Protein AF-A0A7K2P8L7-F1 (afdb_monomer_lite)

Structure (mmCIF, N/CA/C/O backbone):
data_AF-A0A7K2P8L7-F1
#
_entry.id   AF-A0A7K2P8L7-F1
#
loop_
_atom_site.group_PDB
_atom_site.id
_atom_site.type_symbol
_atom_site.label_atom_id
_atom_site.label_alt_id
_atom_site.label_comp_id
_atom_site.label_asym_id
_atom_site.label_entity_id
_atom_site.label_seq_id
_atom_site.pdbx_PDB_ins_code
_atom_site.Cartn_x
_atom_site.Cartn_y
_atom_site.Cartn_z
_atom_site.occupancy
_atom_site.B_iso_or_equiv
_atom_site.auth_seq_id
_atom_site.auth_comp_id
_atom_site.auth_asym_id
_atom_site.auth_atom_id
_atom_site.pdbx_PDB_model_num
ATOM 1 N N . LEU A 1 1 ? 2.892 -11.405 -2.215 1.00 56.06 1 LEU A N 1
ATOM 2 C CA . LEU A 1 1 ? 1.614 -10.699 -2.496 1.00 56.06 1 LEU A CA 1
ATOM 3 C C . LEU A 1 1 ? 0.439 -11.164 -1.619 1.00 56.06 1 LEU A C 1
ATOM 5 O O . LEU A 1 1 ? -0.608 -10.534 -1.662 1.00 56.06 1 LEU A O 1
ATOM 9 N N . THR A 1 2 ? 0.593 -12.200 -0.785 1.00 55.69 2 THR A N 1
ATOM 10 C CA . THR A 1 2 ? -0.479 -12.759 0.066 1.00 55.69 2 THR A CA 1
ATOM 11 C C . THR A 1 2 ? -1.000 -11.780 1.127 1.00 55.69 2 THR A C 1
ATOM 13 O O . THR A 1 2 ? -2.205 -11.665 1.310 1.00 55.69 2 THR A O 1
ATOM 16 N N . GLU A 1 3 ? -0.105 -11.011 1.754 1.00 54.72 3 GLU A N 1
ATOM 17 C CA . GLU A 1 3 ? -0.432 -9.953 2.731 1.00 54.72 3 GLU A CA 1
ATOM 18 C C . GLU A 1 3 ? -1.354 -8.861 2.152 1.00 54.72 3 GLU A C 1
ATOM 20 O O . GLU A 1 3 ? -2.278 -8.402 2.816 1.00 54.72 3 GLU A O 1
ATOM 25 N N . VAL A 1 4 ? -1.142 -8.490 0.885 1.00 56.72 4 VAL A N 1
ATOM 26 C CA . VAL A 1 4 ? -1.895 -7.431 0.187 1.00 56.72 4 VAL A CA 1
ATOM 27 C C . VAL A 1 4 ? -3.288 -7.914 -0.230 1.00 56.72 4 VAL A C 1
ATOM 29 O O . VAL A 1 4 ? -4.248 -7.151 -0.204 1.00 56.72 4 VAL A O 1
ATOM 32 N N . GLY A 1 5 ? -3.432 -9.199 -0.567 1.00 57.84 5 GLY A N 1
ATOM 33 C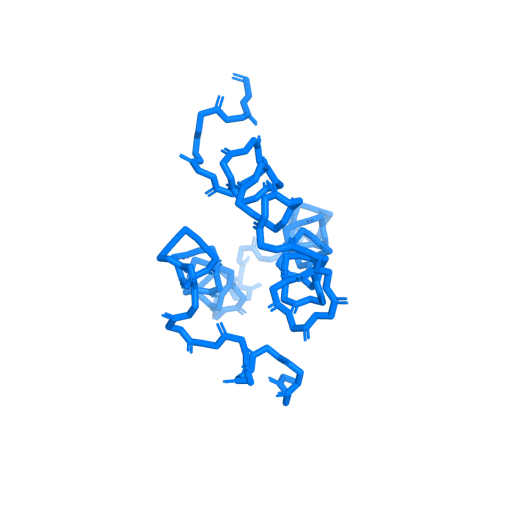 CA . GLY A 1 5 ? -4.726 -9.786 -0.924 1.00 57.84 5 GLY A CA 1
ATOM 34 C C . GLY A 1 5 ? -5.732 -9.806 0.231 1.00 57.84 5 GLY A C 1
ATOM 35 O O . GLY A 1 5 ? -6.929 -9.699 -0.015 1.00 57.84 5 GLY A O 1
ATOM 36 N N . ALA A 1 6 ? -5.255 -9.888 1.476 1.00 60.16 6 ALA A N 1
ATOM 37 C CA . ALA A 1 6 ? -6.101 -9.903 2.669 1.00 60.16 6 ALA A CA 1
ATOM 38 C C . ALA A 1 6 ? -6.651 -8.516 3.061 1.00 60.16 6 ALA A C 1
ATOM 40 O O . ALA A 1 6 ? -7.594 -8.445 3.840 1.00 60.16 6 ALA A O 1
ATOM 41 N N . ALA A 1 7 ? -6.078 -7.430 2.529 1.00 60.69 7 ALA A N 1
ATOM 42 C CA . ALA A 1 7 ? -6.523 -6.050 2.762 1.00 60.69 7 ALA A CA 1
ATOM 43 C C . ALA A 1 7 ? -7.498 -5.533 1.681 1.00 60.69 7 ALA A C 1
ATOM 45 O O . ALA A 1 7 ? -7.954 -4.391 1.738 1.00 60.69 7 ALA A O 1
ATOM 46 N N . ARG A 1 8 ? -7.793 -6.356 0.668 1.00 62.88 8 ARG A N 1
ATOM 47 C CA . ARG A 1 8 ? -8.570 -5.960 -0.508 1.00 62.88 8 ARG A CA 1
ATOM 48 C C . ARG A 1 8 ? -10.010 -5.607 -0.129 1.00 62.88 8 ARG A C 1
ATOM 50 O O . ARG A 1 8 ? -10.668 -6.378 0.564 1.00 62.88 8 ARG A O 1
ATOM 57 N N . GLY A 1 9 ? -10.508 -4.473 -0.621 1.00 70.06 9 GLY A N 1
ATOM 58 C CA . GLY A 1 9 ? -11.877 -4.004 -0.375 1.00 70.06 9 GLY A CA 1
ATOM 59 C C . GLY A 1 9 ? -12.097 -3.281 0.956 1.00 70.06 9 GLY A C 1
ATOM 60 O O . GLY A 1 9 ? -13.202 -2.803 1.196 1.00 70.06 9 GLY A O 1
ATOM 61 N N . ALA A 1 10 ? -11.074 -3.169 1.807 1.00 80.00 10 ALA A N 1
ATOM 62 C CA . ALA A 1 10 ? -11.176 -2.436 3.067 1.00 80.00 10 ALA A CA 1
ATOM 63 C C . ALA A 1 10 ? -10.905 -0.926 2.912 1.00 80.00 10 ALA A C 1
ATOM 65 O O . ALA A 1 10 ? -11.421 -0.137 3.697 1.00 80.00 10 ALA A O 1
ATOM 66 N N . ASP A 1 11 ? -10.157 -0.511 1.880 1.00 89.31 11 ASP A N 1
ATOM 67 C CA . ASP A 1 11 ? -10.007 0.896 1.490 1.00 89.31 11 ASP A CA 1
ATOM 68 C C . ASP A 1 11 ? -9.817 1.027 -0.033 1.00 89.31 11 ASP A C 1
ATOM 70 O O . ASP A 1 11 ? -8.912 0.436 -0.629 1.00 89.31 11 ASP A O 1
ATOM 74 N N . HIS A 1 12 ? -10.663 1.833 -0.679 1.00 91.44 12 HIS A N 1
ATOM 75 C CA . HIS A 1 12 ? -10.650 2.013 -2.133 1.00 91.44 12 HIS A CA 1
ATOM 76 C C . HIS A 1 12 ? -9.382 2.714 -2.659 1.00 91.44 12 HIS A C 1
ATOM 78 O O . HIS A 1 12 ? -8.979 2.463 -3.800 1.00 91.44 12 HIS A O 1
ATOM 84 N N . ARG A 1 13 ? -8.737 3.566 -1.848 1.00 93.44 13 ARG A N 1
ATOM 85 C CA . ARG A 1 13 ? -7.474 4.252 -2.179 1.00 93.44 13 ARG A CA 1
ATOM 86 C C . ARG A 1 13 ? -6.319 3.265 -2.142 1.00 93.44 13 ARG A C 1
ATOM 88 O O . ARG A 1 13 ? -5.505 3.247 -3.063 1.00 93.44 13 ARG A O 1
ATOM 95 N N . LEU A 1 14 ? -6.292 2.387 -1.137 1.00 92.62 14 LEU A N 1
ATOM 96 C CA . LEU A 1 14 ? -5.328 1.288 -1.079 1.00 92.62 14 LEU A CA 1
ATOM 97 C C . LEU A 1 14 ? -5.495 0.352 -2.281 1.00 92.62 14 LEU A C 1
ATOM 99 O O . LEU A 1 14 ? -4.518 0.040 -2.961 1.00 92.62 14 LEU A O 1
ATOM 103 N N . ASP A 1 15 ? -6.730 -0.028 -2.606 1.00 91.50 15 ASP A N 1
ATOM 104 C CA . ASP A 1 15 ? -7.017 -0.862 -3.774 1.00 91.50 15 ASP A CA 1
ATOM 105 C C . ASP A 1 15 ? -6.567 -0.202 -5.091 1.00 91.50 15 ASP A C 1
ATOM 107 O O . ASP A 1 15 ? -6.052 -0.878 -5.988 1.00 91.50 15 ASP A O 1
ATOM 111 N N . ALA A 1 16 ? -6.751 1.115 -5.229 1.00 92.75 16 ALA A N 1
ATOM 112 C CA . ALA A 1 16 ? -6.276 1.871 -6.385 1.00 92.75 16 ALA A CA 1
ATOM 113 C C . ALA A 1 16 ? -4.741 1.915 -6.453 1.00 92.75 16 ALA A C 1
ATOM 115 O O . ALA A 1 16 ? -4.179 1.651 -7.518 1.00 92.75 16 ALA A O 1
ATOM 116 N N . ALA A 1 17 ? -4.067 2.162 -5.327 1.00 92.56 17 ALA A N 1
ATOM 117 C CA . ALA A 1 17 ? -2.609 2.174 -5.241 1.00 92.56 17 ALA A CA 1
ATOM 118 C C . ALA A 1 17 ? -1.995 0.806 -5.583 1.00 92.56 17 ALA A C 1
ATOM 120 O O . ALA A 1 17 ? -1.023 0.737 -6.335 1.00 92.56 17 ALA A O 1
ATOM 121 N N . ILE A 1 18 ? -2.604 -0.292 -5.115 1.00 92.31 18 ILE A N 1
ATOM 122 C CA . ILE A 1 18 ? -2.197 -1.662 -5.465 1.00 92.31 18 ILE A CA 1
ATOM 123 C C . ILE A 1 18 ? -2.302 -1.884 -6.975 1.00 92.31 18 ILE A C 1
ATOM 125 O O . ILE A 1 18 ? -1.363 -2.389 -7.589 1.00 92.31 18 ILE A O 1
ATOM 129 N N . ARG A 1 19 ? -3.429 -1.503 -7.593 1.00 91.50 19 ARG A N 1
ATOM 130 C CA . ARG A 1 19 ? -3.606 -1.644 -9.047 1.00 91.50 19 ARG A CA 1
ATOM 131 C C . ARG A 1 19 ? -2.581 -0.820 -9.823 1.00 91.50 19 ARG A C 1
ATOM 133 O O . ARG A 1 19 ? -1.981 -1.350 -10.750 1.00 91.50 19 ARG A O 1
ATOM 140 N N . GLY A 1 20 ? -2.357 0.433 -9.429 1.00 91.00 20 GLY A N 1
ATOM 141 C CA . GLY A 1 20 ? -1.365 1.306 -10.060 1.00 91.00 20 GLY A CA 1
ATOM 142 C C . GLY A 1 20 ? 0.046 0.721 -9.998 1.00 91.00 20 GLY A C 1
ATOM 143 O O . GLY A 1 20 ? 0.714 0.623 -11.023 1.00 91.00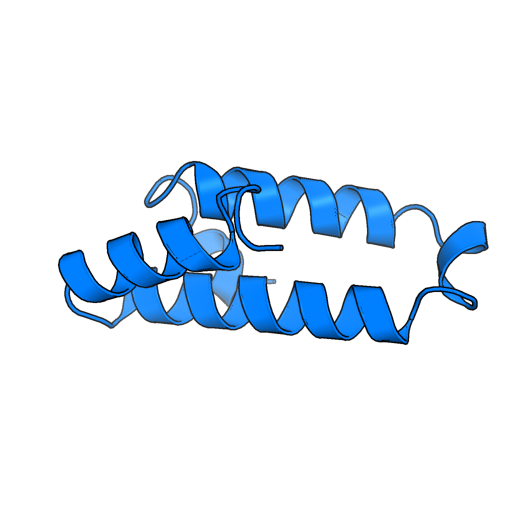 20 GLY A O 1
ATOM 144 N N . LEU A 1 21 ? 0.462 0.243 -8.822 1.00 90.50 21 LEU A N 1
ATOM 145 C CA . LEU A 1 21 ? 1.764 -0.395 -8.632 1.00 90.50 21 LEU A CA 1
ATOM 146 C C . LEU A 1 21 ? 1.933 -1.648 -9.504 1.00 90.50 21 LEU A C 1
ATOM 148 O O . LEU A 1 21 ? 2.982 -1.828 -10.116 1.00 90.50 21 LEU A O 1
ATOM 152 N N . LEU A 1 22 ? 0.916 -2.512 -9.582 1.00 89.88 22 LEU A N 1
ATOM 153 C CA . LEU A 1 22 ? 0.977 -3.720 -10.413 1.00 89.88 22 LEU A CA 1
ATOM 154 C C . LEU A 1 22 ? 1.081 -3.390 -11.907 1.00 89.88 22 LEU A C 1
ATOM 156 O O . LEU A 1 22 ? 1.836 -4.050 -12.617 1.00 89.88 22 LEU A O 1
ATOM 160 N N . THR A 1 23 ? 0.368 -2.361 -12.371 1.00 90.12 23 THR A N 1
ATOM 161 C CA . THR A 1 23 ? 0.479 -1.870 -13.751 1.00 90.12 23 THR A CA 1
ATOM 162 C C . THR A 1 23 ? 1.890 -1.367 -14.049 1.00 90.12 23 THR A C 1
ATOM 164 O O . THR A 1 23 ? 2.449 -1.698 -15.088 1.00 90.12 23 THR A O 1
ATOM 167 N N . GLU A 1 24 ? 2.495 -0.606 -13.136 1.00 86.75 24 GLU A N 1
ATOM 168 C CA . GLU A 1 24 ? 3.849 -0.080 -13.336 1.00 86.75 24 GLU A CA 1
ATOM 169 C C . GLU A 1 24 ? 4.925 -1.168 -13.287 1.00 86.75 24 GLU A C 1
ATOM 171 O O . GLU A 1 24 ? 5.878 -1.115 -14.058 1.00 86.75 24 GLU A O 1
ATOM 176 N N . LEU A 1 25 ? 4.766 -2.175 -12.424 1.00 85.81 25 LEU A N 1
ATOM 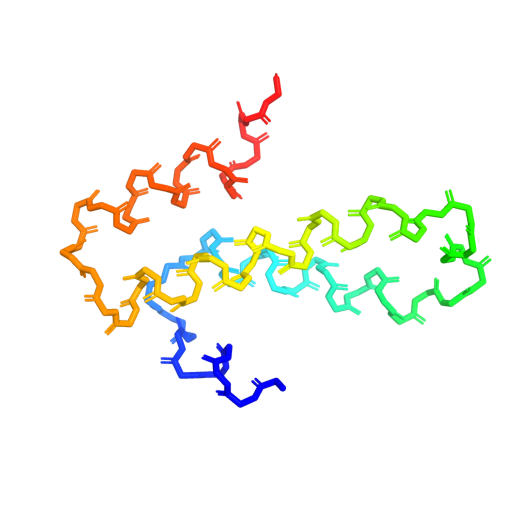177 C CA . LEU A 1 25 ? 5.671 -3.326 -12.362 1.00 85.81 25 LEU A CA 1
ATOM 178 C C . LEU A 1 25 ? 5.591 -4.216 -13.609 1.00 85.81 25 LEU A C 1
ATOM 180 O O . LEU A 1 25 ? 6.563 -4.898 -13.927 1.00 85.81 25 LEU A O 1
ATOM 184 N N . ALA A 1 26 ? 4.453 -4.225 -14.307 1.00 86.31 26 ALA A N 1
ATOM 185 C CA . ALA A 1 26 ? 4.301 -4.953 -15.564 1.00 86.31 26 ALA A CA 1
ATOM 186 C C . ALA A 1 26 ? 5.068 -4.293 -16.729 1.00 86.31 26 ALA A C 1
ATOM 188 O O . ALA A 1 26 ? 5.374 -4.967 -17.712 1.00 86.31 26 ALA A O 1
ATOM 189 N N . ASP A 1 27 ? 5.422 -3.008 -16.610 1.00 83.69 27 ASP A N 1
ATOM 190 C CA . ASP A 1 27 ? 6.212 -2.262 -17.594 1.00 83.69 27 ASP A CA 1
ATOM 191 C C . ASP A 1 27 ? 7.706 -2.239 -17.217 1.00 83.69 27 ASP A C 1
ATOM 193 O O . ASP A 1 27 ? 8.276 -1.237 -16.772 1.00 83.69 27 ASP A O 1
ATOM 197 N N . LEU A 1 28 ? 8.347 -3.398 -17.393 1.00 66.69 28 LEU A N 1
ATOM 198 C CA . LEU A 1 28 ? 9.756 -3.635 -17.057 1.00 66.69 28 LEU A CA 1
ATOM 199 C C . LEU A 1 28 ? 10.732 -2.770 -17.873 1.00 66.69 28 LEU A C 1
ATOM 201 O O . LEU A 1 28 ? 11.796 -2.418 -17.366 1.00 66.69 28 LEU A O 1
ATOM 205 N N . ALA A 1 29 ? 10.372 -2.384 -19.101 1.00 67.00 29 ALA A N 1
ATOM 206 C CA . ALA A 1 29 ? 11.214 -1.542 -19.955 1.00 67.00 29 ALA A CA 1
ATOM 207 C C . ALA A 1 29 ? 11.379 -0.119 -19.388 1.00 67.00 29 ALA A C 1
ATOM 209 O O . ALA A 1 29 ? 12.420 0.508 -19.571 1.00 67.00 29 ALA A O 1
ATOM 210 N N . ALA A 1 30 ? 10.382 0.372 -18.646 1.00 64.38 30 ALA A N 1
ATOM 211 C CA . ALA A 1 30 ? 10.419 1.660 -17.957 1.00 64.38 30 ALA A CA 1
ATOM 212 C C . ALA A 1 30 ? 10.839 1.558 -16.472 1.00 64.38 30 ALA A C 1
ATOM 214 O O . ALA A 1 30 ? 10.777 2.559 -15.747 1.00 64.38 30 ALA A O 1
ATOM 215 N N . ALA A 1 31 ? 11.220 0.367 -15.989 1.00 62.97 31 ALA A N 1
ATOM 216 C CA . ALA A 1 31 ? 11.448 0.102 -14.568 1.00 62.97 31 ALA A CA 1
ATOM 217 C C . ALA A 1 31 ? 12.864 0.457 -14.085 1.00 62.97 31 ALA A C 1
ATOM 219 O O . ALA A 1 31 ? 12.999 0.934 -12.959 1.00 62.97 31 ALA A O 1
ATOM 220 N N . GLU A 1 32 ? 13.913 0.309 -14.906 1.00 67.38 32 GLU A N 1
ATOM 221 C CA . GLU A 1 32 ? 15.297 0.604 -14.480 1.00 67.38 32 GLU A CA 1
ATOM 222 C C . GLU A 1 32 ? 15.483 2.072 -14.064 1.00 67.38 32 GLU A C 1
ATOM 224 O O . GLU A 1 32 ? 16.065 2.351 -13.018 1.00 67.38 32 GLU A O 1
ATOM 229 N N . GLY A 1 33 ? 14.894 3.015 -14.809 1.00 77.25 33 GLY A N 1
ATOM 230 C CA . GLY A 1 33 ? 14.929 4.442 -14.465 1.00 77.25 33 GLY A CA 1
ATOM 231 C C . GLY A 1 33 ? 14.011 4.843 -13.301 1.00 77.25 33 GLY A C 1
ATOM 232 O O . GLY A 1 33 ? 14.105 5.963 -12.803 1.00 77.25 33 GLY A O 1
ATOM 233 N N . ARG A 1 34 ? 13.111 3.954 -12.860 1.00 81.88 34 ARG A N 1
ATOM 234 C CA . ARG A 1 34 ? 12.069 4.244 -11.856 1.00 81.88 34 ARG A CA 1
ATOM 235 C C . ARG A 1 34 ? 12.107 3.321 -10.643 1.00 81.88 34 ARG A C 1
ATOM 237 O O . ARG A 1 34 ? 11.241 3.433 -9.779 1.00 81.88 34 ARG A O 1
ATOM 244 N N . ALA A 1 35 ? 13.112 2.454 -10.526 1.00 84.00 35 ALA A N 1
ATOM 245 C CA . ALA A 1 35 ? 13.198 1.448 -9.468 1.00 84.00 35 ALA A CA 1
ATOM 246 C C . ALA A 1 35 ? 13.059 2.051 -8.060 1.00 84.00 35 ALA A C 1
ATOM 248 O O . ALA A 1 35 ? 12.355 1.504 -7.213 1.00 84.00 35 ALA A O 1
ATOM 249 N N . ARG A 1 36 ? 13.669 3.222 -7.829 1.00 87.38 36 ARG A N 1
ATOM 250 C CA . ARG A 1 36 ? 13.556 3.961 -6.564 1.00 87.38 36 ARG A CA 1
ATOM 251 C C . ARG A 1 36 ? 12.109 4.359 -6.255 1.00 87.38 36 ARG A C 1
ATOM 253 O O . ARG A 1 36 ? 11.625 4.080 -5.163 1.00 87.38 36 ARG A O 1
ATOM 260 N N . LEU A 1 37 ? 11.418 4.950 -7.228 1.00 87.75 37 LEU A N 1
ATOM 261 C CA . LEU A 1 37 ? 10.023 5.373 -7.091 1.00 87.75 37 LEU A CA 1
ATOM 262 C C . LEU A 1 37 ? 9.087 4.172 -6.891 1.00 87.75 37 LEU A C 1
ATOM 264 O O . LEU A 1 37 ? 8.172 4.217 -6.071 1.00 87.75 37 LEU A O 1
ATOM 268 N N . LEU A 1 38 ? 9.338 3.076 -7.610 1.00 89.00 38 LEU A N 1
ATOM 269 C CA . LEU A 1 38 ? 8.581 1.831 -7.469 1.00 89.00 38 LEU A CA 1
ATOM 270 C C . LEU A 1 38 ? 8.752 1.218 -6.077 1.00 89.00 38 LEU A C 1
ATOM 272 O O . LEU A 1 38 ? 7.772 0.777 -5.481 1.00 89.00 38 LEU A O 1
ATOM 276 N N . ALA A 1 39 ? 9.972 1.224 -5.536 1.00 91.12 39 ALA A N 1
ATOM 277 C CA . ALA A 1 39 ? 10.239 0.741 -4.185 1.00 91.12 39 ALA A CA 1
ATOM 278 C C . ALA A 1 39 ? 9.526 1.592 -3.120 1.00 91.12 39 ALA A C 1
ATOM 280 O O . ALA A 1 39 ? 8.947 1.046 -2.182 1.00 91.12 39 ALA A O 1
ATOM 281 N N .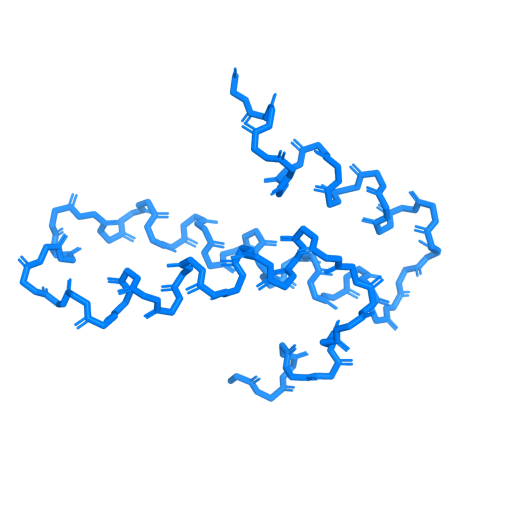 GLU A 1 40 ? 9.516 2.917 -3.281 1.00 92.44 40 GLU A N 1
ATOM 282 C CA . GLU A 1 40 ? 8.796 3.833 -2.387 1.00 92.44 40 GLU A CA 1
ATOM 283 C C . GLU A 1 40 ? 7.283 3.584 -2.428 1.00 92.44 40 GLU A C 1
ATOM 285 O O . GLU A 1 40 ? 6.644 3.439 -1.384 1.00 92.44 40 GLU A O 1
ATOM 290 N N . ARG A 1 41 ? 6.711 3.421 -3.626 1.00 92.31 41 ARG A N 1
ATOM 291 C CA . ARG A 1 41 ? 5.295 3.063 -3.795 1.00 92.31 41 ARG A CA 1
ATOM 292 C C . ARG A 1 41 ? 4.957 1.697 -3.207 1.00 92.31 41 ARG A C 1
ATOM 294 O O . ARG A 1 41 ? 3.930 1.556 -2.545 1.00 92.31 41 ARG A O 1
ATOM 301 N N . LEU A 1 42 ? 5.825 0.704 -3.395 1.00 93.06 42 LEU A N 1
ATOM 302 C CA . LEU A 1 42 ? 5.671 -0.619 -2.790 1.00 93.06 42 LEU A CA 1
ATOM 303 C C . LEU A 1 42 ? 5.650 -0.535 -1.259 1.00 93.06 42 LEU A C 1
ATOM 305 O O . LEU A 1 42 ? 4.812 -1.179 -0.629 1.00 93.06 42 LEU A O 1
ATOM 309 N N . ALA A 1 43 ? 6.528 0.276 -0.663 1.00 95.19 43 ALA A N 1
ATOM 310 C CA . ALA A 1 43 ? 6.558 0.478 0.781 1.00 95.19 43 ALA A CA 1
ATOM 311 C C . ALA A 1 43 ? 5.255 1.108 1.301 1.00 95.19 43 ALA A C 1
ATOM 313 O O . ALA A 1 43 ? 4.710 0.628 2.294 1.00 95.19 43 ALA A O 1
ATOM 314 N N . LEU A 1 44 ? 4.717 2.124 0.615 1.00 95.50 44 LEU A N 1
ATOM 315 C CA . LEU A 1 44 ? 3.446 2.758 0.992 1.00 95.50 44 LEU A CA 1
ATOM 316 C C . LEU A 1 44 ? 2.262 1.788 0.908 1.00 95.50 44 LEU A C 1
ATOM 318 O O . LEU A 1 44 ? 1.441 1.735 1.823 1.00 95.50 44 LEU A O 1
ATOM 322 N N . VAL A 1 45 ? 2.195 0.983 -0.155 1.00 94.38 45 VAL A N 1
ATOM 323 C CA . VAL A 1 45 ? 1.157 -0.048 -0.310 1.00 94.38 45 VAL A CA 1
ATOM 324 C C . VAL A 1 45 ? 1.258 -1.100 0.795 1.00 94.38 45 VAL A C 1
ATOM 326 O O . VAL A 1 45 ? 0.240 -1.481 1.373 1.00 94.38 45 VAL A O 1
ATOM 329 N N . LEU A 1 46 ? 2.4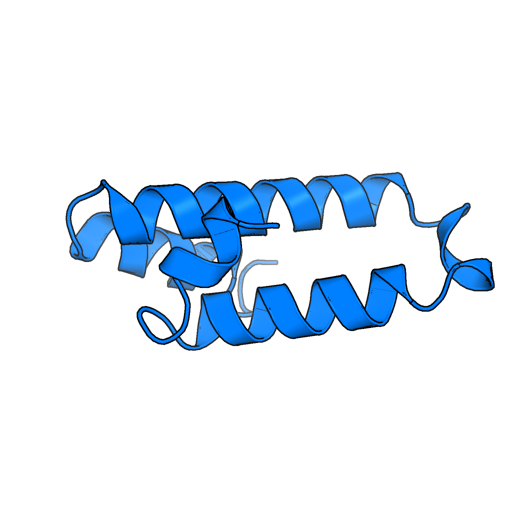72 -1.551 1.128 1.00 94.19 46 LEU A N 1
ATOM 330 C CA . LEU A 1 46 ? 2.681 -2.518 2.206 1.00 94.19 46 LEU A CA 1
ATOM 331 C C . LEU A 1 46 ? 2.270 -1.947 3.569 1.00 94.19 46 LEU A C 1
ATOM 333 O O . LEU A 1 46 ? 1.576 -2.620 4.326 1.00 94.19 46 LEU A O 1
ATOM 337 N N . GLN A 1 47 ? 2.662 -0.708 3.870 1.00 95.94 47 GLN A N 1
ATOM 338 C CA . GLN A 1 47 ? 2.274 -0.028 5.107 1.00 95.94 47 GLN A CA 1
ATOM 339 C C . GLN A 1 47 ? 0.752 0.105 5.214 1.00 95.94 47 GLN A C 1
ATOM 341 O O . GLN A 1 47 ? 0.183 -0.276 6.235 1.00 95.94 47 GLN A O 1
ATOM 346 N N . GLY A 1 48 ? 0.085 0.559 4.147 1.00 94.81 48 GLY A N 1
ATOM 347 C CA . GLY A 1 48 ? -1.374 0.657 4.107 1.00 94.81 48 GLY A CA 1
ATOM 348 C C . GLY A 1 48 ? -2.056 -0.692 4.341 1.00 94.81 48 GLY A C 1
ATOM 349 O O . GLY A 1 48 ? -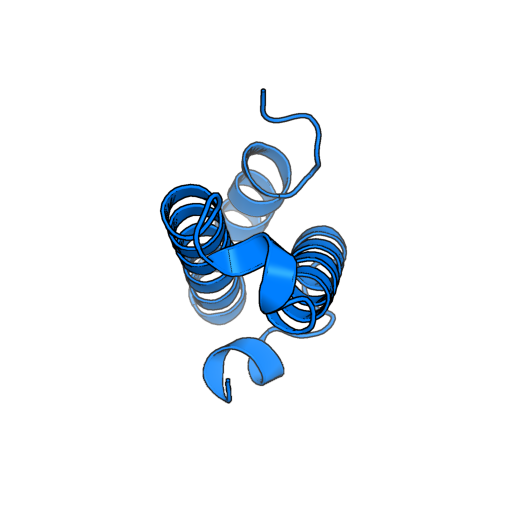2.972 -0.782 5.155 1.00 94.81 48 GLY A O 1
ATOM 350 N N . ALA A 1 49 ? -1.565 -1.763 3.708 1.00 93.81 49 ALA A N 1
ATOM 351 C CA . ALA A 1 49 ? -2.110 -3.108 3.887 1.00 93.81 49 ALA A CA 1
ATOM 352 C C . ALA A 1 49 ? -1.971 -3.626 5.328 1.00 93.81 49 ALA A C 1
ATOM 354 O O . ALA A 1 49 ? -2.888 -4.264 5.842 1.00 93.81 49 ALA A O 1
ATOM 355 N N . LEU A 1 50 ? -0.852 -3.339 5.999 1.00 94.81 50 LEU A N 1
ATOM 356 C CA . LEU A 1 50 ? -0.659 -3.711 7.402 1.00 94.81 50 LEU A CA 1
ATOM 357 C C . LEU A 1 50 ? -1.573 -2.909 8.333 1.00 94.81 50 LEU A C 1
ATOM 359 O O . LEU A 1 50 ? -2.181 -3.488 9.231 1.00 94.81 50 LEU A O 1
ATOM 363 N N . LEU A 1 51 ? -1.712 -1.600 8.108 1.00 95.31 51 LEU A N 1
ATOM 364 C CA . LEU A 1 51 ? -2.579 -0.750 8.927 1.00 95.31 51 LEU A CA 1
ATOM 365 C C . LEU A 1 51 ? -4.046 -1.158 8.802 1.00 95.31 51 LEU A C 1
ATOM 367 O O . LEU A 1 51 ? -4.706 -1.361 9.813 1.00 95.31 51 LEU A O 1
ATOM 371 N N . VAL A 1 52 ? -4.531 -1.373 7.581 1.00 93.94 52 VAL A N 1
ATOM 372 C CA . VAL A 1 52 ? -5.898 -1.847 7.324 1.00 93.94 52 VAL A CA 1
ATOM 373 C C . VAL A 1 52 ? -6.203 -3.169 8.037 1.00 93.94 52 VAL A C 1
ATOM 375 O O . VAL A 1 52 ? -7.333 -3.399 8.458 1.00 93.94 52 VAL A O 1
ATOM 378 N N . ARG A 1 53 ? -5.208 -4.052 8.176 1.00 92.12 53 ARG A N 1
ATOM 379 C CA . ARG A 1 53 ? -5.395 -5.375 8.787 1.00 92.12 53 ARG A CA 1
ATOM 380 C C . ARG A 1 53 ? -5.271 -5.378 10.306 1.00 92.12 53 ARG A C 1
ATOM 382 O O . ARG A 1 53 ? -5.853 -6.254 10.941 1.00 92.12 53 ARG A O 1
ATOM 389 N N . TYR A 1 54 ? -4.480 -4.471 10.874 1.00 93.88 54 TYR A N 1
ATOM 390 C CA . TYR A 1 54 ? -4.005 -4.615 12.253 1.00 93.88 54 TYR A CA 1
ATOM 391 C C . TYR A 1 54 ? -4.093 -3.352 13.112 1.00 93.88 54 TYR A C 1
ATOM 393 O O . TYR A 1 54 ? -3.893 -3.444 14.322 1.00 93.88 54 TYR A O 1
ATOM 401 N N . ALA A 1 55 ? -4.366 -2.186 12.529 1.00 93.00 55 ALA A N 1
ATOM 402 C CA . ALA A 1 55 ? -4.478 -0.928 13.258 1.00 93.00 55 ALA A CA 1
ATOM 403 C C . ALA A 1 55 ? -5.950 -0.531 13.479 1.00 93.00 55 ALA A C 1
ATOM 405 O O . ALA A 1 55 ? -6.842 -1.060 12.810 1.00 93.00 55 ALA A O 1
ATOM 406 N N . PRO A 1 56 ? -6.225 0.418 14.395 1.00 95.94 56 PRO A N 1
ATOM 407 C CA . PRO A 1 56 ? -7.543 1.033 14.499 1.00 95.94 56 PRO A CA 1
ATOM 408 C C . PRO A 1 56 ? -7.993 1.645 13.157 1.00 95.94 56 PRO A C 1
ATOM 410 O O . PRO A 1 56 ? -7.155 2.229 12.456 1.00 95.94 56 PRO A O 1
ATOM 413 N N . PRO A 1 57 ? -9.288 1.549 12.795 1.00 92.12 57 PRO A N 1
ATOM 414 C CA . PRO A 1 57 ? -9.797 2.015 11.502 1.00 92.12 57 PRO A CA 1
ATOM 415 C C . PRO A 1 57 ? -9.439 3.468 11.177 1.00 92.12 57 PRO A C 1
ATOM 417 O O . PRO A 1 57 ? -9.051 3.771 10.054 1.00 92.12 57 PRO A O 1
ATOM 420 N N . GLU A 1 58 ? -9.496 4.358 12.165 1.00 93.75 58 GLU A N 1
ATOM 421 C CA . GLU A 1 58 ? -9.168 5.777 12.033 1.00 93.75 58 GLU A CA 1
ATOM 422 C C . GLU A 1 58 ? -7.696 6.030 11.662 1.00 93.75 58 GLU A C 1
ATOM 424 O O . GLU A 1 58 ? -7.391 6.972 10.930 1.00 93.75 58 GLU A O 1
ATOM 429 N N . VAL A 1 59 ? -6.773 5.169 12.107 1.00 95.81 59 VAL A N 1
ATOM 430 C CA . VAL A 1 59 ? -5.347 5.261 11.752 1.00 95.81 59 VAL A CA 1
ATOM 431 C C . VAL A 1 59 ? -5.135 4.807 10.310 1.00 95.81 59 VAL A C 1
ATOM 433 O O . VAL A 1 59 ? -4.403 5.453 9.556 1.00 95.81 59 VAL A O 1
ATOM 436 N N . ALA A 1 60 ? -5.780 3.706 9.918 1.00 94.56 60 ALA A N 1
ATOM 437 C CA . ALA A 1 60 ? -5.713 3.193 8.555 1.00 94.56 60 ALA A CA 1
ATOM 438 C C . ALA A 1 60 ? -6.319 4.184 7.549 1.00 94.56 60 ALA A C 1
ATOM 440 O O . ALA A 1 60 ? -5.701 4.453 6.516 1.00 94.56 60 ALA A O 1
ATOM 441 N N . ASP A 1 61 ? -7.470 4.776 7.880 1.00 92.62 61 ASP A N 1
ATOM 442 C CA . ASP A 1 61 ? -8.147 5.787 7.064 1.00 92.62 61 ASP A CA 1
ATOM 443 C C . ASP A 1 61 ? -7.275 7.037 6.878 1.00 92.62 61 ASP A C 1
ATOM 445 O O . ASP A 1 61 ? -7.016 7.445 5.744 1.00 92.62 61 ASP A O 1
ATOM 449 N N . ALA A 1 62 ? -6.725 7.591 7.965 1.00 95.00 62 ALA A N 1
ATOM 450 C CA . ALA A 1 62 ? -5.853 8.765 7.904 1.00 95.00 62 ALA A CA 1
ATOM 451 C C . ALA A 1 62 ? -4.574 8.513 7.084 1.00 95.00 62 ALA A C 1
ATOM 453 O O . ALA A 1 62 ? -4.134 9.376 6.312 1.00 95.00 62 ALA A O 1
ATOM 454 N N . PHE A 1 63 ? -3.972 7.324 7.206 1.00 95.56 63 PHE A N 1
ATOM 455 C CA . PHE A 1 63 ? -2.824 6.944 6.383 1.00 95.56 63 PHE A CA 1
ATOM 456 C C . PHE A 1 63 ? -3.208 6.838 4.902 1.00 95.56 63 PHE A C 1
ATOM 458 O O . PHE A 1 63 ? -2.547 7.440 4.052 1.00 95.56 63 PHE A O 1
ATOM 465 N N . CYS A 1 64 ? -4.286 6.115 4.582 1.00 93.88 64 CYS A N 1
ATOM 466 C CA . CYS A 1 64 ? -4.735 5.938 3.202 1.00 93.88 64 CYS A CA 1
ATOM 467 C C . CYS A 1 64 ? -5.127 7.279 2.566 1.00 93.88 64 CYS A C 1
ATOM 469 O O . CYS A 1 64 ? -4.765 7.532 1.418 1.00 93.88 64 CYS A O 1
ATOM 471 N N . ALA A 1 65 ? -5.773 8.173 3.319 1.00 93.12 65 ALA A N 1
ATOM 472 C CA . ALA A 1 65 ? -6.085 9.531 2.886 1.00 93.12 65 ALA A CA 1
ATOM 473 C C . ALA A 1 65 ? -4.823 10.325 2.529 1.00 93.12 65 ALA A C 1
ATOM 475 O O . ALA A 1 65 ? -4.704 10.831 1.418 1.00 93.12 65 ALA A O 1
ATOM 476 N N . SER A 1 66 ? -3.867 10.399 3.457 1.00 92.75 66 SER A N 1
ATOM 477 C CA . SER A 1 66 ? -2.705 11.287 3.334 1.00 92.75 66 SER A CA 1
ATOM 478 C C . SER A 1 66 ? -1.612 10.772 2.398 1.00 92.75 66 SER A C 1
ATOM 480 O O . SER A 1 66 ? -0.850 11.571 1.857 1.00 92.75 66 SER A O 1
ATOM 482 N N . ARG A 1 67 ? -1.489 9.450 2.222 1.00 92.88 67 ARG A N 1
ATOM 483 C CA . ARG A 1 67 ? -0.373 8.836 1.479 1.00 92.88 67 ARG A CA 1
ATOM 484 C C . ARG A 1 67 ? -0.781 8.113 0.203 1.00 92.88 67 ARG A C 1
ATOM 486 O O . ARG A 1 67 ? 0.070 7.932 -0.663 1.00 92.88 67 ARG A O 1
ATOM 493 N N . LEU A 1 68 ? -2.041 7.687 0.081 1.00 91.00 68 LEU A N 1
ATOM 494 C CA . LEU A 1 68 ? -2.533 6.901 -1.061 1.00 91.00 68 LEU A CA 1
ATOM 495 C C . LEU A 1 68 ? -3.661 7.603 -1.836 1.00 91.00 68 LEU A C 1
ATOM 497 O O . LEU A 1 68 ? -3.962 7.200 -2.955 1.00 91.00 68 LEU A O 1
ATOM 501 N N . GLY A 1 69 ? -4.266 8.656 -1.274 1.00 77.62 69 GLY A N 1
ATOM 502 C CA . GLY A 1 69 ? -5.397 9.391 -1.849 1.00 77.62 69 GLY A CA 1
ATOM 503 C C . GLY A 1 69 ? -5.075 10.313 -3.030 1.00 77.62 69 GLY A C 1
ATOM 504 O O . GLY A 1 69 ? -5.968 11.005 -3.494 1.00 77.62 69 GLY A O 1
ATOM 505 N N . GLY A 1 70 ? -3.837 10.342 -3.531 1.00 66.56 70 GLY A N 1
ATOM 506 C CA . GLY A 1 70 ? -3.448 11.161 -4.690 1.00 66.56 70 GLY A CA 1
ATOM 507 C C . GLY A 1 70 ? -3.207 12.649 -4.399 1.00 66.56 70 GLY A C 1
ATOM 508 O O . GLY A 1 70 ? -2.452 13.266 -5.140 1.00 66.56 70 GLY A O 1
ATOM 509 N N . ASP A 1 71 ? -3.730 13.185 -3.292 1.00 49.88 71 ASP A N 1
ATOM 510 C CA . ASP A 1 71 ? -3.549 14.590 -2.866 1.00 49.88 71 ASP A CA 1
ATOM 511 C C . ASP A 1 71 ? -2.298 14.823 -1.986 1.00 49.88 71 ASP A C 1
ATOM 513 O O . ASP A 1 71 ? -2.099 15.893 -1.415 1.00 49.88 71 ASP A O 1
ATOM 517 N N . GLY A 1 72 ? -1.449 13.803 -1.838 1.00 46.53 72 GLY A N 1
ATOM 518 C CA . GLY A 1 72 ? -0.251 13.821 -0.997 1.00 46.53 72 GLY A CA 1
ATOM 519 C C . GLY A 1 72 ? 1.023 14.142 -1.773 1.00 46.53 72 GLY A C 1
ATOM 520 O O . GLY A 1 72 ? 1.905 13.286 -1.865 1.00 46.53 72 GLY A O 1
ATOM 521 N N . GLY A 1 73 ? 1.094 15.356 -2.316 1.00 41.91 73 GLY A N 1
ATOM 522 C CA . GLY A 1 73 ? 2.283 16.011 -2.863 1.00 41.91 73 GLY A CA 1
ATOM 523 C C . GLY A 1 73 ? 2.125 17.516 -2.757 1.00 41.91 73 GLY A C 1
ATOM 524 O O . GLY A 1 73 ? 1.255 18.039 -3.482 1.00 41.91 73 GLY A O 1
#

Secondary structure (DSSP, 8-state):
-HHHHTTTTS-HHHHHHHHHHHHHHH-GGGTGGGHHHHHHHHHHHHHHHHHHHHS-HHHHHHHIIIIISS---

Sequence (73 aa):
LTEVGAARGADHRLDAAIRGLLTELADLAAAEGRARLLAERLALVLQGALLVRYAPPEVADAFCASRLGGDGG

Radius of gyration: 12.28 Å; chains: 1; bounding box: 27×29×34 Å

Foldseek 3Di:
DVLLVVLPPLDPLLVVLVVVLVVVVVPPVCCVVCVVVSVVSVVLSNVLSCCSVPNDSVVSVVSSVQPRVVPND

pLDDT: mean 83.28, std 14.71, range [41.91, 95.94]